Protein AF-A0A968HGX8-F1 (afdb_monomer_lite)

Radius of gyration: 10.15 Å; chains: 1; bounding box: 21×18×26 Å

Foldseek 3Di:
DWDWDDDLVQLKIWIQDPVGIDIDGAPDWDADDPPPHPDIDGSVRVSD

Sequence (48 aa):
MEVWLVFPESKLVLIATQEGVQGFVSGQSVNTQVVLQGFTVPVDELLA

pLDDT: mean 93.01, std 4.07, range [80.62, 97.06]

Structure (mmCIF, N/CA/C/O backbone):
data_AF-A0A968HGX8-F1
#
_entry.id   AF-A0A968HGX8-F1
#
loop_
_atom_site.group_PDB
_atom_site.id
_atom_site.type_symbol
_atom_site.label_atom_id
_atom_site.label_alt_id
_atom_site.label_comp_id
_atom_site.label_asym_id
_atom_site.label_entity_id
_atom_site.label_seq_id
_atom_site.pdbx_PDB_ins_code
_atom_site.Cartn_x
_atom_site.Cartn_y
_atom_site.Cartn_z
_atom_site.occupancy
_atom_site.B_iso_or_equiv
_atom_site.auth_seq_id
_atom_site.auth_comp_id
_atom_site.auth_asym_id
_atom_site.auth_atom_id
_atom_site.pdbx_PDB_model_num
ATOM 1 N N . MET A 1 1 ? -10.358 5.772 8.987 1.00 86.81 1 MET A N 1
ATOM 2 C CA . MET A 1 1 ? -10.021 6.254 7.632 1.00 86.81 1 MET A CA 1
ATOM 3 C C . MET A 1 1 ? -8.609 5.806 7.326 1.00 86.81 1 MET A C 1
ATOM 5 O O . MET A 1 1 ? -7.772 5.886 8.217 1.00 86.81 1 MET A O 1
ATOM 9 N N . GLU A 1 2 ? -8.383 5.319 6.115 1.00 92.75 2 GLU A N 1
ATOM 10 C CA . GLU A 1 2 ? -7.084 4.870 5.621 1.00 92.75 2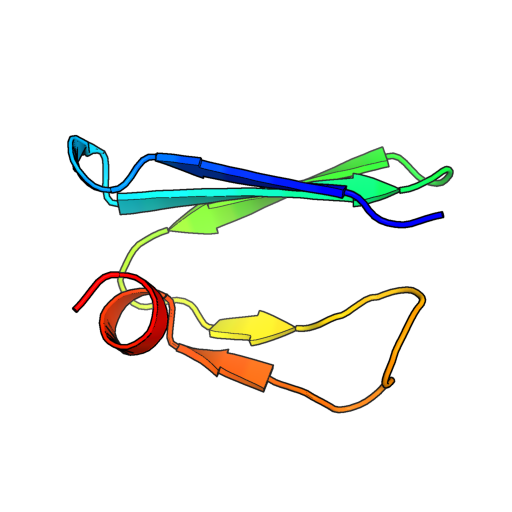 GLU A CA 1
ATOM 11 C C . GLU A 1 2 ? -6.909 5.443 4.215 1.00 92.75 2 GLU A C 1
ATOM 13 O O . GLU A 1 2 ? -7.844 5.388 3.415 1.00 92.75 2 GLU A O 1
ATOM 18 N N . VAL A 1 3 ? -5.753 6.042 3.940 1.00 94.69 3 VAL A N 1
ATOM 19 C CA . VAL A 1 3 ? -5.415 6.623 2.636 1.00 94.69 3 VAL A CA 1
ATOM 20 C C . VAL A 1 3 ? -4.085 6.052 2.181 1.00 94.69 3 VAL A C 1
ATOM 22 O O . VAL A 1 3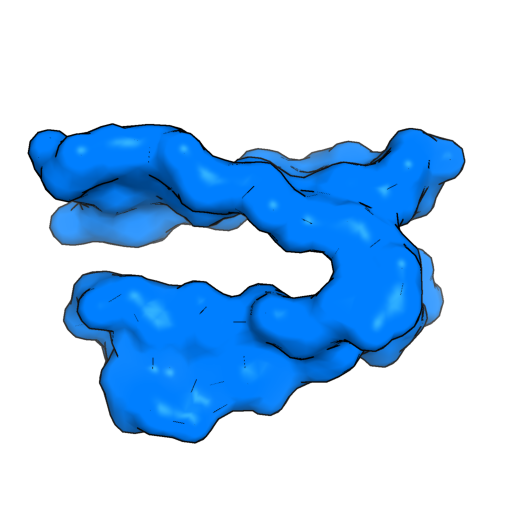 ? -3.126 6.016 2.950 1.00 94.69 3 VAL A O 1
ATOM 25 N N . TRP A 1 4 ? -4.042 5.639 0.919 1.00 95.06 4 TRP A N 1
ATOM 26 C CA . TRP A 1 4 ? -2.858 5.089 0.279 1.00 95.06 4 TRP A CA 1
ATOM 27 C C . TRP A 1 4 ? -2.279 6.124 -0.673 1.00 95.06 4 TRP A C 1
ATOM 29 O O . TRP A 1 4 ? -2.955 6.579 -1.594 1.00 95.06 4 TRP A O 1
ATOM 39 N N . LEU A 1 5 ? -1.023 6.490 -0.446 1.00 95.94 5 LEU A N 1
ATOM 40 C CA . LEU A 1 5 ? -0.239 7.296 -1.371 1.00 95.94 5 LEU A CA 1
ATOM 41 C C . LEU A 1 5 ? 0.770 6.372 -2.040 1.00 95.94 5 LEU A C 1
ATOM 43 O O . LEU A 1 5 ? 1.634 5.798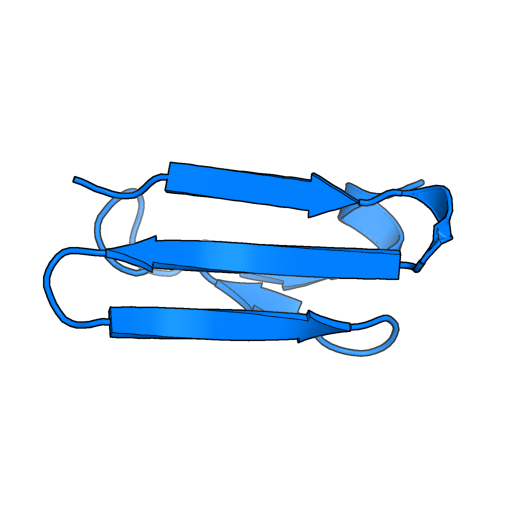 -1.378 1.00 95.94 5 LEU A O 1
ATOM 47 N N . VAL A 1 6 ? 0.629 6.218 -3.350 1.00 96.00 6 VAL A N 1
ATOM 48 C CA . VAL A 1 6 ? 1.430 5.299 -4.151 1.00 96.00 6 VAL A CA 1
ATOM 49 C C . VAL A 1 6 ? 2.358 6.106 -5.051 1.00 96.00 6 VAL A C 1
ATOM 51 O O . VAL A 1 6 ? 1.892 6.958 -5.804 1.00 96.00 6 VAL A O 1
ATOM 54 N N . PHE A 1 7 ? 3.658 5.823 -4.974 1.00 95.88 7 PHE A N 1
ATOM 55 C CA . PHE A 1 7 ? 4.706 6.444 -5.783 1.00 95.88 7 PHE A CA 1
ATOM 56 C C . PHE A 1 7 ? 5.423 5.350 -6.596 1.00 95.88 7 PHE A C 1
ATOM 58 O O . PHE A 1 7 ? 6.390 4.748 -6.110 1.00 95.88 7 PHE A O 1
ATOM 65 N N . PRO A 1 8 ? 4.935 5.033 -7.809 1.00 93.69 8 PRO A N 1
ATOM 66 C CA . PRO A 1 8 ? 5.431 3.905 -8.598 1.00 93.69 8 PRO A CA 1
ATOM 67 C C . PRO A 1 8 ? 6.913 4.012 -8.968 1.00 93.69 8 PRO A C 1
ATOM 69 O O . PRO A 1 8 ? 7.635 3.016 -8.923 1.00 93.69 8 PRO A O 1
ATOM 72 N N . GLU A 1 9 ? 7.382 5.215 -9.298 1.00 94.94 9 GLU A N 1
ATOM 73 C CA . GLU A 1 9 ? 8.740 5.470 -9.782 1.00 94.94 9 GLU A CA 1
ATOM 74 C C . GLU A 1 9 ? 9.793 5.238 -8.695 1.00 94.94 9 GLU A C 1
ATOM 76 O O . GLU A 1 9 ? 10.884 4.750 -8.979 1.00 94.94 9 GLU A O 1
ATOM 81 N N . SER A 1 10 ? 9.463 5.561 -7.442 1.00 94.50 10 SER A N 1
ATOM 82 C CA . SER A 1 10 ? 10.337 5.359 -6.280 1.00 94.50 10 SER A CA 1
ATOM 83 C C . SER A 1 10 ? 10.078 4.042 -5.549 1.00 94.50 10 SER A C 1
ATOM 85 O O . SER A 1 10 ? 10.746 3.763 -4.555 1.00 94.50 10 SER A O 1
ATOM 87 N N . LYS A 1 11 ? 9.120 3.236 -6.029 1.00 94.81 11 LYS A N 1
ATOM 88 C CA . LYS A 1 11 ? 8.672 1.990 -5.394 1.00 94.81 11 LYS A CA 1
ATOM 89 C C . LYS A 1 11 ? 8.336 2.177 -3.909 1.00 94.81 11 LYS A C 1
ATOM 91 O O . LYS A 1 11 ? 8.740 1.375 -3.068 1.00 94.81 11 LYS A O 1
ATOM 96 N N . LEU A 1 12 ? 7.604 3.252 -3.606 1.00 96.19 12 LEU A N 1
ATOM 97 C CA . LEU A 1 12 ? 7.194 3.635 -2.256 1.00 96.19 12 LEU A CA 1
ATOM 98 C C . LEU A 1 12 ? 5.669 3.645 -2.137 1.00 96.19 12 LEU A C 1
ATOM 100 O O . LEU A 1 12 ? 4.965 4.233 -2.958 1.00 96.19 12 LEU A O 1
ATOM 104 N N . VAL A 1 13 ? 5.173 3.059 -1.054 1.00 96.94 13 VAL A N 1
ATOM 105 C CA . VAL A 1 13 ? 3.772 3.132 -0.641 1.00 96.94 13 VAL A CA 1
ATOM 106 C C . VAL A 1 13 ? 3.719 3.712 0.764 1.00 96.94 13 VAL A C 1
ATOM 108 O O . VAL A 1 13 ? 4.394 3.219 1.664 1.00 96.94 13 VAL A O 1
ATOM 111 N N . LEU A 1 14 ? 2.917 4.756 0.963 1.00 96.56 14 LEU A N 1
ATOM 112 C CA . LEU A 1 14 ? 2.618 5.299 2.285 1.00 96.56 14 LEU A CA 1
ATOM 113 C C . LEU A 1 14 ? 1.156 5.029 2.628 1.00 96.56 14 LEU A C 1
ATOM 115 O O . LEU A 1 14 ? 0.261 5.373 1.855 1.00 96.56 14 LEU A O 1
ATOM 119 N N . ILE A 1 15 ? 0.917 4.474 3.812 1.00 95.06 15 ILE A N 1
ATOM 120 C CA . ILE A 1 15 ? -0.420 4.352 4.387 1.00 95.06 15 ILE A CA 1
ATOM 121 C C . ILE A 1 15 ? -0.552 5.373 5.501 1.00 95.06 15 ILE A C 1
ATOM 123 O O . ILE A 1 15 ? 0.170 5.303 6.493 1.00 95.06 15 ILE A O 1
ATOM 127 N N . ALA A 1 16 ? -1.496 6.296 5.344 1.00 95.12 16 ALA A N 1
ATOM 128 C CA . ALA A 1 16 ? -1.879 7.249 6.373 1.00 95.12 16 ALA A CA 1
ATOM 129 C C . ALA A 1 16 ? -3.185 6.806 7.045 1.00 95.12 16 ALA A C 1
ATOM 131 O O . ALA A 1 16 ? -4.221 6.645 6.391 1.00 95.12 16 ALA A O 1
ATOM 132 N N . THR A 1 17 ? -3.140 6.640 8.363 1.00 94.06 17 THR A N 1
ATOM 133 C CA . THR A 1 17 ? -4.294 6.376 9.228 1.00 94.06 17 THR A CA 1
ATOM 134 C C . THR A 1 17 ? -4.404 7.472 10.291 1.00 94.06 17 THR A C 1
ATOM 136 O O . THR A 1 17 ? -3.623 8.422 10.321 1.00 94.06 17 THR A O 1
ATOM 139 N N . GLN A 1 18 ? -5.386 7.353 11.188 1.00 93.38 18 GLN A N 1
ATOM 140 C CA . GLN A 1 18 ? -5.481 8.242 12.354 1.00 93.38 18 GLN A CA 1
ATOM 141 C C . GLN A 1 18 ? -4.353 8.016 13.373 1.00 93.38 18 GLN A C 1
ATOM 143 O O . GLN A 1 18 ? -4.109 8.880 14.207 1.00 93.38 18 GLN A O 1
ATOM 148 N N . GLU A 1 19 ? -3.678 6.868 13.313 1.00 90.69 19 GL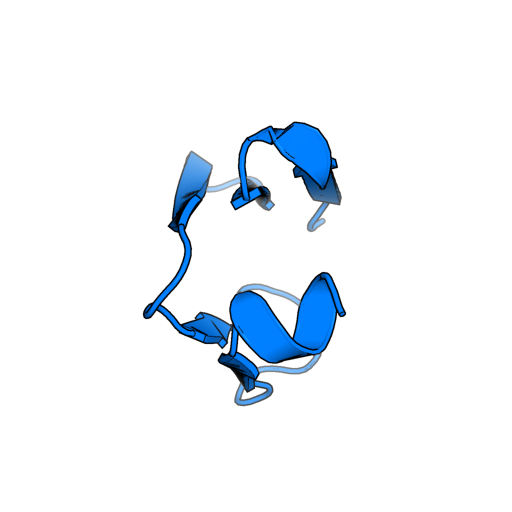U A N 1
ATOM 149 C CA . GLU A 1 19 ? -2.614 6.482 14.245 1.00 90.69 19 GLU A CA 1
ATOM 150 C C . GLU A 1 19 ? -1.237 6.951 13.758 1.00 90.69 19 GLU A C 1
ATOM 152 O O . GLU A 1 19 ? -0.316 7.112 14.557 1.00 90.69 19 GLU A O 1
ATOM 157 N N . GLY A 1 20 ? -1.098 7.215 12.456 1.00 92.69 20 GLY A N 1
ATOM 158 C CA . GLY A 1 20 ? 0.121 7.751 11.871 1.00 92.69 20 GLY A CA 1
ATOM 159 C C . GLY A 1 20 ? 0.288 7.386 10.403 1.00 92.69 20 GLY A C 1
ATOM 160 O O . GLY A 1 20 ? -0.660 6.997 9.721 1.00 92.69 20 GLY A O 1
ATOM 161 N N . VAL A 1 21 ? 1.522 7.524 9.919 1.00 94.75 21 VAL A N 1
ATOM 162 C CA . VAL A 1 21 ? 1.915 7.153 8.557 1.00 94.75 21 VAL A CA 1
ATOM 163 C C . VAL A 1 21 ? 2.941 6.031 8.622 1.00 94.75 21 VAL A C 1
ATOM 165 O O . VAL A 1 21 ? 3.928 6.137 9.348 1.00 94.75 21 VAL A O 1
ATOM 168 N N . GLN A 1 22 ? 2.726 4.975 7.845 1.00 95.19 22 GLN A N 1
ATOM 169 C CA . GLN A 1 22 ? 3.688 3.892 7.657 1.00 95.19 22 GLN A CA 1
ATOM 170 C C . GLN A 1 22 ? 4.133 3.829 6.201 1.00 95.19 22 GLN A C 1
ATOM 172 O O . GLN A 1 22 ? 3.320 4.009 5.295 1.00 95.19 22 GLN A O 1
ATOM 177 N N . GLY A 1 23 ? 5.427 3.593 5.992 1.00 95.94 23 GLY A N 1
ATOM 178 C CA . GLY A 1 23 ? 6.029 3.492 4.670 1.00 95.94 23 GLY A CA 1
ATOM 179 C C . GLY A 1 23 ? 6.488 2.078 4.355 1.00 95.94 23 GLY A C 1
ATOM 180 O O . GLY A 1 23 ? 7.064 1.407 5.210 1.00 95.94 23 GLY A O 1
ATOM 181 N N . PHE A 1 24 ? 6.251 1.670 3.114 1.00 96.62 24 PHE A N 1
ATOM 182 C CA . PHE A 1 24 ? 6.600 0.366 2.577 1.00 96.62 24 PHE A CA 1
ATOM 183 C C . PHE A 1 24 ? 7.332 0.530 1.248 1.00 96.62 24 PHE A C 1
ATOM 185 O O . PHE A 1 24 ? 6.954 1.364 0.422 1.00 96.62 24 PHE A O 1
ATOM 192 N N . VAL A 1 25 ? 8.369 -0.273 1.040 1.00 97.06 25 VAL A N 1
ATOM 193 C CA . VAL A 1 25 ? 9.217 -0.246 -0.158 1.0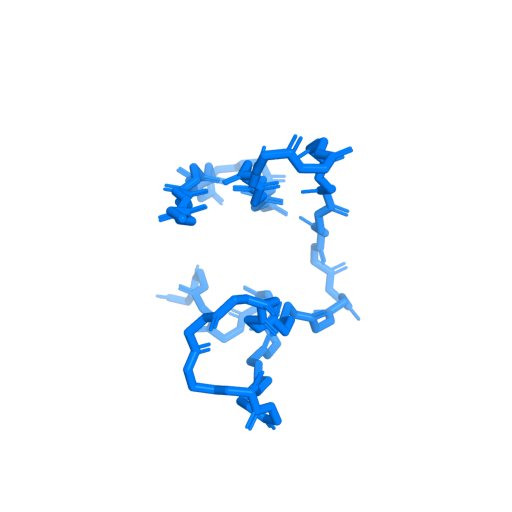0 97.06 25 VAL A CA 1
ATOM 194 C C . VAL A 1 25 ? 9.264 -1.607 -0.852 1.00 97.06 25 VAL A C 1
ATOM 196 O O . VAL A 1 25 ? 8.795 -2.607 -0.309 1.00 97.06 25 VAL A O 1
ATOM 199 N N . SER A 1 26 ? 9.836 -1.648 -2.058 1.00 96.00 26 SER A N 1
ATOM 200 C CA . SER A 1 26 ? 10.108 -2.892 -2.801 1.00 96.00 26 SER A CA 1
ATOM 201 C C . SER A 1 26 ? 10.710 -3.993 -1.909 1.00 96.00 26 SER A C 1
ATOM 203 O O . SER A 1 26 ? 11.531 -3.719 -1.029 1.00 96.00 26 SER A O 1
ATOM 205 N N . GLY A 1 27 ? 10.268 -5.239 -2.102 1.00 95.38 27 GLY A N 1
ATOM 206 C CA . GLY A 1 27 ? 10.613 -6.388 -1.260 1.00 95.38 27 GLY A CA 1
ATOM 207 C C . GLY A 1 27 ? 9.827 -6.507 0.054 1.00 95.38 27 GLY A C 1
ATOM 208 O O . GLY A 1 27 ? 9.915 -7.539 0.719 1.00 95.38 27 GLY A O 1
ATOM 209 N N . GLN A 1 28 ? 9.041 -5.497 0.442 1.00 96.81 28 GLN A N 1
ATOM 210 C CA . GLN A 1 28 ? 8.116 -5.585 1.575 1.00 96.81 28 GLN A CA 1
ATOM 211 C C . GLN A 1 28 ? 6.702 -5.946 1.112 1.00 96.81 28 GLN A C 1
ATOM 213 O O . GLN A 1 28 ? 6.356 -5.860 -0.066 1.00 96.81 28 GLN A O 1
ATOM 218 N N . SER A 1 29 ? 5.861 -6.346 2.063 1.00 95.88 29 SER A N 1
ATOM 219 C CA . SER A 1 29 ? 4.420 -6.483 1.851 1.00 95.88 29 SER A CA 1
ATOM 220 C C . SER A 1 29 ? 3.687 -5.380 2.589 1.00 95.88 29 SER A C 1
ATOM 222 O O . SER A 1 29 ? 3.999 -5.089 3.743 1.00 95.88 29 SER A O 1
ATOM 224 N N . VAL A 1 30 ? 2.718 -4.779 1.911 1.00 94.19 30 VAL A N 1
ATOM 225 C CA . VAL A 1 30 ? 1.799 -3.826 2.508 1.00 94.19 30 VAL A CA 1
ATOM 226 C C . VAL A 1 30 ? 0.574 -4.577 2.997 1.00 94.19 30 VAL A C 1
ATOM 228 O O . VAL A 1 30 ? -0.076 -5.285 2.230 1.00 94.19 30 VAL A O 1
ATOM 231 N N . ASN A 1 31 ? 0.224 -4.367 4.259 1.00 92.31 31 ASN A N 1
ATOM 232 C CA . ASN A 1 31 ? -1.037 -4.805 4.832 1.00 92.31 31 ASN A CA 1
ATOM 233 C C . ASN A 1 31 ? -1.970 -3.612 5.053 1.00 92.31 31 ASN A C 1
ATOM 235 O O . ASN A 1 31 ? -1.541 -2.541 5.488 1.00 92.31 31 ASN A O 1
ATOM 239 N N . THR A 1 32 ? -3.261 -3.810 4.802 1.00 89.00 32 THR A N 1
ATOM 240 C CA . THR A 1 32 ? -4.268 -2.845 5.246 1.00 89.00 32 THR A CA 1
ATOM 241 C C . THR A 1 32 ? -4.320 -2.827 6.778 1.00 89.00 32 THR A C 1
ATOM 243 O O . THR A 1 32 ? -4.060 -3.837 7.443 1.00 89.00 32 THR A O 1
ATOM 246 N N . GLN A 1 33 ? -4.625 -1.670 7.365 1.00 83.12 33 GLN A N 1
ATOM 247 C CA . GLN A 1 33 ? -4.574 -1.476 8.821 1.00 83.12 33 GLN A CA 1
ATOM 248 C C . GLN A 1 33 ? -5.962 -1.291 9.428 1.00 83.12 33 GLN A C 1
ATOM 250 O O . GLN A 1 33 ? -6.264 -1.823 10.497 1.00 83.12 33 GLN A O 1
ATOM 255 N N . VAL A 1 34 ? -6.835 -0.572 8.725 1.00 84.44 34 VAL A N 1
ATOM 256 C CA . VAL A 1 34 ? -8.172 -0.213 9.204 1.00 84.44 34 VAL A CA 1
ATOM 257 C C . VAL A 1 34 ? -9.267 -0.934 8.419 1.00 84.44 34 VAL A C 1
ATOM 259 O O . VAL A 1 34 ? -10.249 -1.379 9.008 1.00 84.44 34 VAL A O 1
ATOM 262 N N . VAL A 1 35 ? -9.124 -1.061 7.098 1.00 80.62 35 VAL A N 1
ATOM 263 C CA . VAL A 1 35 ? -10.105 -1.736 6.225 1.00 80.62 35 VAL A CA 1
ATOM 264 C C . VAL A 1 35 ? -9.603 -3.122 5.827 1.00 80.62 35 VAL A C 1
ATOM 266 O O . VAL A 1 35 ? -8.406 -3.305 5.683 1.00 80.62 35 VAL A O 1
ATOM 269 N N . LEU A 1 36 ? -10.480 -4.115 5.628 1.00 84.56 36 LEU A N 1
ATOM 270 C CA . LEU A 1 36 ? -10.081 -5.452 5.132 1.00 84.56 36 LEU A CA 1
ATOM 271 C C . LEU A 1 36 ? -8.907 -6.084 5.911 1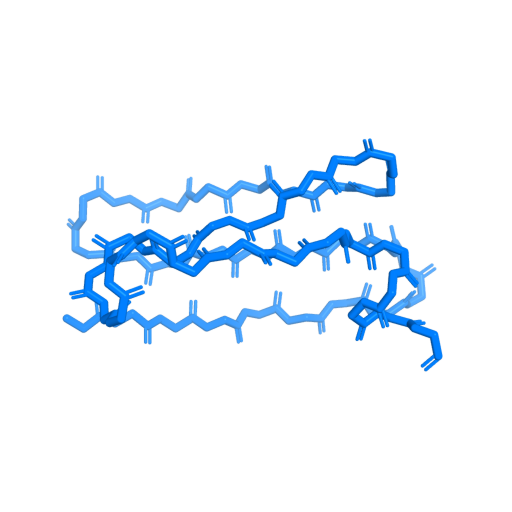.00 84.56 36 LEU A C 1
ATOM 273 O O . LEU A 1 36 ? -7.938 -6.547 5.316 1.00 84.56 36 LEU A O 1
ATOM 277 N N . GLN A 1 37 ? -8.967 -6.066 7.244 1.00 85.94 37 GLN A N 1
ATOM 278 C CA . GLN A 1 37 ? -7.879 -6.583 8.079 1.00 85.94 37 GLN A CA 1
ATOM 279 C C . GLN A 1 37 ? -7.468 -8.007 7.676 1.00 85.94 37 GLN A C 1
ATOM 281 O O . GLN A 1 37 ? -8.313 -8.875 7.457 1.00 85.94 37 GLN A O 1
ATOM 286 N N . GLY A 1 38 ? -6.156 -8.230 7.583 1.00 87.06 38 GLY A N 1
ATOM 287 C CA . GLY A 1 38 ? -5.570 -9.488 7.113 1.00 87.06 38 GLY A CA 1
ATOM 288 C C . GLY A 1 38 ? -5.272 -9.523 5.613 1.00 87.06 38 GLY A C 1
ATOM 289 O O . GLY A 1 38 ? -4.573 -10.432 5.170 1.00 87.06 38 GLY A O 1
ATOM 290 N N . PHE A 1 39 ? -5.731 -8.538 4.833 1.00 92.06 39 PHE A N 1
ATOM 291 C CA . PHE A 1 39 ? -5.269 -8.369 3.459 1.00 92.06 39 PHE A CA 1
ATOM 292 C C . PHE A 1 39 ? -3.808 -7.906 3.440 1.00 92.06 39 PHE A C 1
ATOM 294 O O . PHE A 1 39 ? -3.427 -6.965 4.138 1.00 92.06 39 PHE A O 1
ATOM 301 N N . THR A 1 40 ? -3.003 -8.568 2.614 1.00 94.38 40 THR A N 1
ATOM 302 C CA . THR A 1 40 ? -1.596 -8.243 2.383 1.00 94.38 40 THR A CA 1
ATOM 303 C C . THR A 1 40 ? -1.288 -8.362 0.898 1.00 94.38 40 THR A C 1
ATOM 305 O O . THR A 1 40 ? -1.811 -9.252 0.225 1.00 94.38 40 THR A O 1
ATOM 308 N N . VAL A 1 41 ? -0.450 -7.467 0.389 1.00 94.88 41 VAL A N 1
ATOM 309 C CA . VAL A 1 41 ? 0.009 -7.472 -1.000 1.00 94.88 41 VAL A CA 1
ATOM 310 C C . VAL A 1 41 ? 1.489 -7.079 -1.052 1.00 94.88 41 VAL A C 1
ATOM 312 O O . VAL A 1 41 ? 1.879 -6.091 -0.422 1.00 94.88 41 VAL A O 1
ATOM 315 N N . PRO A 1 42 ? 2.350 -7.823 -1.765 1.00 96.88 42 PRO A N 1
ATOM 316 C CA . PRO A 1 42 ? 3.728 -7.403 -2.006 1.00 96.88 42 PRO A CA 1
ATOM 317 C C . PRO A 1 42 ? 3.780 -6.050 -2.726 1.00 96.88 42 PRO A C 1
ATOM 319 O O . PRO A 1 42 ? 3.034 -5.821 -3.677 1.00 96.88 42 PRO A O 1
ATOM 322 N N . VAL A 1 43 ? 4.686 -5.156 -2.314 1.00 95.56 43 VAL A N 1
ATOM 323 C CA . VAL A 1 43 ? 4.855 -3.841 -2.965 1.00 95.56 43 VAL A CA 1
ATOM 324 C C . VAL A 1 43 ? 5.202 -4.006 -4.443 1.00 95.56 43 VAL A C 1
ATOM 326 O O . VAL A 1 43 ? 4.723 -3.248 -5.281 1.00 95.56 43 VAL A O 1
ATOM 329 N N . ASP A 1 44 ? 5.992 -5.022 -4.777 1.00 95.19 44 ASP A N 1
ATOM 330 C CA . ASP A 1 44 ? 6.395 -5.277 -6.157 1.00 95.19 44 ASP A CA 1
ATOM 331 C C . ASP A 1 44 ? 5.218 -5.703 -7.044 1.00 95.19 44 ASP A C 1
ATOM 333 O O . ASP A 1 44 ? 5.176 -5.307 -8.203 1.00 95.19 44 ASP A O 1
ATOM 337 N N . GLU A 1 45 ? 4.243 -6.437 -6.496 1.00 94.19 45 GLU A N 1
ATOM 338 C CA . GLU A 1 45 ? 3.019 -6.825 -7.211 1.00 94.19 45 GLU A CA 1
ATOM 339 C C . GLU A 1 45 ? 2.040 -5.654 -7.339 1.00 94.19 45 GLU A C 1
ATOM 341 O O . GLU A 1 45 ? 1.417 -5.475 -8.381 1.00 94.19 45 GLU A O 1
ATOM 346 N N . LEU A 1 46 ? 1.924 -4.828 -6.295 1.00 92.62 46 LEU A N 1
ATOM 347 C CA . LEU A 1 46 ? 1.049 -3.655 -6.291 1.00 92.62 46 LEU A CA 1
ATOM 348 C C . LEU A 1 46 ? 1.482 -2.587 -7.310 1.00 92.62 46 LEU A C 1
ATOM 350 O O . LEU A 1 46 ? 0.646 -1.827 -7.796 1.00 92.62 46 LEU A O 1
ATOM 354 N N . LEU A 1 47 ? 2.785 -2.503 -7.595 1.00 91.69 47 LEU A N 1
ATOM 355 C CA . LEU A 1 47 ? 3.396 -1.499 -8.476 1.00 91.69 47 LEU A CA 1
ATOM 356 C C . LEU A 1 47 ? 3.881 -2.078 -9.814 1.00 91.69 47 LEU A C 1
ATOM 358 O O . LEU A 1 47 ? 4.741 -1.454 -10.453 1.00 91.69 47 LEU A O 1
ATOM 362 N N . ALA A 1 48 ? 3.420 -3.282 -10.165 1.00 86.44 48 ALA A N 1
ATOM 363 C CA . ALA A 1 48 ? 3.721 -3.963 -11.422 1.00 86.44 48 ALA A CA 1
ATOM 364 C C . ALA A 1 48 ? 2.973 -3.351 -12.614 1.00 86.44 48 ALA A C 1
ATOM 366 O O . ALA A 1 48 ? 1.830 -2.873 -12.433 1.00 86.44 48 ALA A O 1
#

Secondary structure (DSSP, 8-state):
-EEEEEETTTTEEEEEESS-EEEEETTSEEE-SSSSTT-EEEHHHHT-